Protein AF-A0A2M7UH71-F1 (afdb_monomer_lite)

Foldseek 3Di:
DDDPDDDDDDDPPPCVVCVVVVVVVVCCVPVPVVPCPVVCPDPVCVQVSVLVVLCCQQPPAFDPPDPRVRHHVPVVVVVDPDPPCVVVSNPRRDDVVVVCVVVVDCPPPDDPPPPDDDPPPPPDDPDD

Secondary structure (DSSP, 8-state):
--------PPPTT-GGGGHHHHHHHHHIIIIIITTSGGG--STTTHHHHHHHHHHHHHHTS---STTTTT--HHHHHHTSS-TT-HHHHTPPP--HHHHHHHHT--TTT-------------------

Radius of gyration: 20.3 Å; chains: 1; bounding box: 50×38×53 Å

Sequence (128 aa):
MPSDASFRSIPAGKKYLQGIVERSHRTDDEEFYRPHPERIKSTSVFPGKAQMWQDTYNSLRQSWGKGMQGKTPLEKLQESDILQAEPILRFPIIIPDDLFSVLKSGNYLCTHYPNRRCPVLNCGFFLS

Structure (mmCIF, N/CA/C/O backbone):
data_AF-A0A2M7UH71-F1
#
_entry.id   AF-A0A2M7UH71-F1
#
loop_
_atom_site.group_PDB
_atom_site.id
_atom_site.type_symbol
_atom_site.label_atom_id
_atom_site.label_alt_id
_atom_site.label_comp_id
_atom_site.label_asym_id
_atom_site.label_entity_id
_atom_site.label_seq_id
_atom_site.pdbx_PDB_ins_code
_atom_site.Cartn_x
_atom_site.Cartn_y
_atom_site.Cartn_z
_atom_site.occupancy
_atom_site.B_iso_or_equiv
_atom_site.auth_seq_id
_atom_site.auth_comp_id
_atom_site.auth_asym_id
_atom_site.auth_atom_id
_atom_site.pdbx_PDB_model_num
ATOM 1 N N . MET A 1 1 ? 6.246 -12.838 20.891 1.00 45.44 1 MET A N 1
ATOM 2 C CA . MET A 1 1 ? 4.844 -13.240 21.129 1.00 45.44 1 MET A CA 1
ATOM 3 C C . MET A 1 1 ? 4.390 -14.035 19.917 1.00 45.44 1 MET A C 1
ATOM 5 O O . MET A 1 1 ? 4.590 -13.520 18.822 1.00 45.44 1 MET A O 1
ATOM 9 N N . PRO A 1 2 ? 3.864 -15.263 20.049 1.00 50.31 2 PRO A N 1
ATOM 10 C CA . PRO A 1 2 ? 3.225 -15.913 18.915 1.00 50.31 2 PRO A CA 1
ATOM 11 C C . PRO A 1 2 ? 1.910 -15.175 18.654 1.00 50.31 2 PRO A C 1
ATOM 13 O O . PRO A 1 2 ? 1.104 -14.994 19.565 1.00 50.31 2 PRO A O 1
ATOM 16 N N . SER A 1 3 ? 1.728 -14.666 17.441 1.00 60.97 3 SER A N 1
ATOM 17 C CA . SER A 1 3 ? 0.451 -14.107 17.020 1.00 60.97 3 SER A CA 1
ATOM 18 C C . SER A 1 3 ? -0.568 -15.246 16.920 1.00 60.97 3 SER A C 1
ATOM 20 O O . SER A 1 3 ? -0.327 -16.234 16.231 1.00 60.97 3 SER A O 1
ATOM 22 N N . ASP A 1 4 ? -1.717 -15.106 17.584 1.00 75.81 4 ASP A N 1
ATOM 23 C CA . ASP A 1 4 ? -2.947 -15.876 17.315 1.00 75.81 4 ASP A CA 1
ATOM 24 C C . ASP A 1 4 ? -3.508 -15.476 15.934 1.00 75.81 4 ASP A C 1
ATOM 26 O O . ASP A 1 4 ? -4.588 -14.907 15.771 1.00 75.81 4 ASP A O 1
ATOM 30 N N . ALA A 1 5 ? -2.701 -15.661 14.895 1.00 73.56 5 ALA A N 1
ATOM 31 C CA . ALA A 1 5 ? -3.122 -15.415 13.534 1.00 73.56 5 ALA A CA 1
ATOM 32 C C . ALA A 1 5 ? -3.933 -16.629 13.070 1.00 73.56 5 ALA A C 1
ATOM 34 O O . ALA A 1 5 ? -3.396 -17.720 12.886 1.00 73.56 5 ALA A O 1
ATOM 35 N N . SER A 1 6 ? -5.237 -16.437 12.864 1.00 82.19 6 SER A N 1
ATOM 36 C CA . SER A 1 6 ? -6.122 -17.446 12.277 1.00 82.19 6 SER A CA 1
ATOM 37 C C . SER A 1 6 ? -6.528 -17.046 10.860 1.00 82.19 6 SER A C 1
ATOM 39 O O . SER A 1 6 ? -6.904 -15.902 10.601 1.00 82.19 6 SER A O 1
ATOM 41 N N . PHE A 1 7 ? -6.471 -17.996 9.924 1.00 82.44 7 PHE A N 1
ATOM 42 C CA . PHE A 1 7 ? -6.971 -17.780 8.569 1.00 82.44 7 PHE A CA 1
ATOM 43 C C . PHE A 1 7 ? -8.499 -17.864 8.577 1.00 82.44 7 PHE A C 1
ATOM 45 O O . PHE A 1 7 ? -9.069 -18.882 8.972 1.00 82.44 7 PHE A O 1
ATOM 52 N N . ARG A 1 8 ? -9.176 -16.793 8.157 1.00 82.12 8 ARG A N 1
ATOM 53 C CA . ARG A 1 8 ? -10.642 -16.736 8.113 1.00 82.12 8 ARG A CA 1
ATOM 54 C C . ARG A 1 8 ? -11.107 -16.422 6.701 1.00 82.12 8 ARG A C 1
ATOM 56 O O . ARG A 1 8 ? -10.776 -15.376 6.150 1.00 82.12 8 ARG A O 1
ATOM 63 N N . SER A 1 9 ? -11.909 -17.316 6.131 1.00 84.56 9 SER A N 1
ATOM 64 C CA . SER A 1 9 ? -12.604 -17.064 4.871 1.00 84.56 9 SER A CA 1
ATOM 65 C C . SER A 1 9 ? -13.777 -16.114 5.085 1.00 84.56 9 SER A C 1
ATOM 67 O O . SER A 1 9 ? -14.474 -16.177 6.100 1.00 84.56 9 SER A O 1
ATOM 69 N N . ILE A 1 10 ? -14.051 -15.280 4.088 1.00 80.44 10 ILE A N 1
ATOM 70 C CA . ILE A 1 10 ? -15.230 -14.417 4.093 1.00 80.44 10 ILE A CA 1
ATOM 71 C C . ILE A 1 10 ? -16.464 -15.293 3.834 1.00 80.44 10 ILE A C 1
ATOM 73 O O . ILE A 1 10 ? -16.475 -16.030 2.847 1.00 80.44 10 ILE A O 1
ATOM 77 N N . PRO A 1 11 ? -17.499 -15.251 4.695 1.00 86.44 11 PRO A N 1
ATOM 78 C CA . PRO A 1 11 ? -18.688 -16.075 4.508 1.00 86.44 11 PRO A CA 1
ATOM 79 C C . PRO A 1 11 ? -19.394 -15.784 3.177 1.00 86.44 11 PRO A C 1
ATOM 81 O O . PRO A 1 11 ? -19.508 -14.624 2.766 1.00 86.44 11 PRO A O 1
ATOM 84 N N . ALA A 1 12 ? -19.921 -16.830 2.534 1.00 84.50 12 ALA A N 1
ATOM 85 C CA . ALA A 1 12 ? -20.684 -16.702 1.295 1.00 84.50 12 ALA A CA 1
ATOM 86 C C . ALA A 1 12 ? -21.859 -15.715 1.460 1.00 84.50 12 ALA A C 1
ATOM 88 O O . ALA A 1 12 ? -22.512 -15.668 2.502 1.00 84.50 12 ALA A O 1
ATOM 89 N N . GLY A 1 13 ? -22.099 -14.884 0.442 1.00 83.12 13 GLY A N 1
ATOM 90 C CA . GLY A 1 13 ? -23.152 -13.860 0.460 1.00 83.12 13 GLY A CA 1
ATOM 91 C C . GLY A 1 13 ? -22.822 -12.579 1.243 1.00 83.12 13 GLY A C 1
ATOM 92 O O . GLY A 1 13 ? -23.580 -11.617 1.164 1.00 83.12 13 GLY A O 1
ATOM 93 N N . LYS A 1 14 ? -21.681 -12.495 1.947 1.00 84.12 14 LYS A N 1
ATOM 94 C CA . LYS A 1 14 ? -21.278 -11.300 2.722 1.00 84.12 14 LYS A CA 1
ATOM 95 C C . LYS A 1 14 ? -20.221 -10.439 2.021 1.00 84.12 14 LYS A C 1
ATOM 97 O O . LYS A 1 14 ? -19.269 -9.979 2.648 1.00 84.12 14 LYS A O 1
ATOM 102 N N . LYS A 1 15 ? -20.405 -10.174 0.721 1.00 81.44 15 LYS A N 1
ATOM 103 C CA . LYS A 1 15 ? -19.458 -9.384 -0.097 1.00 81.44 15 LYS A CA 1
ATOM 104 C C . LYS A 1 15 ? -19.199 -7.977 0.460 1.00 81.44 15 LYS A C 1
ATOM 106 O O . LYS A 1 15 ? -18.097 -7.462 0.331 1.00 81.44 15 LYS A O 1
ATOM 111 N N . TYR A 1 16 ? -20.170 -7.381 1.154 1.00 82.81 16 TYR A N 1
ATOM 112 C CA . TYR A 1 16 ? -20.020 -6.062 1.781 1.00 82.81 16 TYR A CA 1
ATOM 113 C C . TYR A 1 16 ? -18.864 -5.983 2.800 1.00 82.81 16 TYR A C 1
ATOM 115 O O . TYR A 1 16 ? -18.330 -4.900 3.028 1.00 82.81 16 TYR A O 1
ATOM 123 N N . LEU A 1 17 ? -18.430 -7.115 3.376 1.00 83.81 17 LEU A N 1
ATOM 124 C CA . LEU A 1 17 ? -17.270 -7.176 4.275 1.00 83.81 17 LEU A CA 1
ATOM 125 C C . LEU A 1 17 ? -15.939 -6.900 3.552 1.00 83.81 17 LEU A C 1
ATOM 127 O O . LEU A 1 17 ? -14.968 -6.519 4.197 1.00 83.81 17 LEU A O 1
ATOM 131 N N . GLN A 1 18 ? -15.900 -7.038 2.223 1.00 86.19 18 GLN A N 1
ATOM 132 C CA . GLN A 1 18 ? -14.731 -6.733 1.391 1.00 86.19 18 GLN A CA 1
ATOM 133 C C . GLN A 1 18 ? -14.636 -5.252 1.021 1.00 86.19 18 GLN A C 1
ATOM 135 O O . GLN A 1 18 ? -13.665 -4.856 0.390 1.00 86.19 18 GLN A O 1
ATOM 140 N N . GLY A 1 19 ? -15.590 -4.405 1.428 1.00 87.44 19 GLY A N 1
ATOM 141 C CA . GLY A 1 19 ? -15.662 -3.014 0.967 1.00 87.44 19 GLY A CA 1
ATOM 142 C C . GLY A 1 19 ? -14.388 -2.192 1.203 1.00 87.44 19 GLY A C 1
ATOM 143 O O . GLY A 1 19 ? -14.087 -1.302 0.413 1.00 87.44 19 GLY A O 1
ATOM 144 N N . ILE A 1 20 ? -13.611 -2.504 2.247 1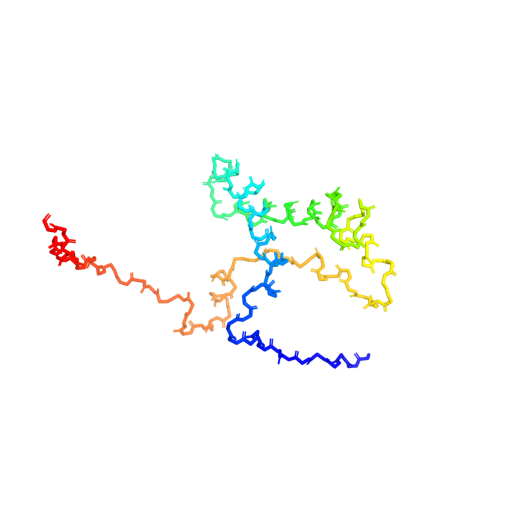.00 85.75 20 ILE A N 1
ATOM 145 C CA . ILE A 1 20 ? -12.310 -1.860 2.500 1.00 85.75 20 ILE A CA 1
ATOM 146 C C . ILE A 1 20 ? -11.284 -2.263 1.433 1.00 85.75 20 ILE A C 1
ATOM 148 O O . ILE A 1 20 ? -10.613 -1.395 0.880 1.00 85.75 20 ILE A O 1
ATOM 152 N N . VAL A 1 21 ? -11.200 -3.560 1.126 1.00 87.31 21 VAL A N 1
ATOM 153 C CA . VAL A 1 21 ? -10.280 -4.112 0.122 1.00 87.31 21 VAL A CA 1
ATOM 154 C C . VAL A 1 21 ? -10.659 -3.610 -1.269 1.00 87.31 21 VAL A C 1
ATOM 156 O O . VAL A 1 21 ? -9.815 -3.066 -1.968 1.00 87.31 21 VAL A O 1
ATOM 159 N N . GLU A 1 22 ? -11.943 -3.675 -1.626 1.00 90.44 22 GLU A N 1
ATOM 160 C CA . GLU A 1 22 ? -12.442 -3.196 -2.923 1.00 90.44 22 GLU A CA 1
ATOM 161 C C . GLU A 1 22 ? -12.191 -1.698 -3.125 1.00 90.44 22 GLU A C 1
ATOM 163 O O . GLU A 1 22 ? -11.831 -1.249 -4.212 1.00 90.44 22 GLU A O 1
ATOM 168 N N . ARG A 1 23 ? -12.337 -0.898 -2.061 1.00 89.69 23 ARG A N 1
ATOM 169 C CA . ARG A 1 23 ? -11.994 0.526 -2.112 1.00 89.69 23 ARG A CA 1
ATOM 170 C C . ARG A 1 23 ? -10.494 0.734 -2.319 1.00 89.69 23 ARG A C 1
ATOM 172 O O . ARG A 1 23 ? -10.128 1.659 -3.041 1.00 89.69 23 ARG A O 1
ATOM 179 N N . SER A 1 24 ? -9.653 -0.083 -1.684 1.00 89.38 24 SER A N 1
ATOM 180 C CA . SER A 1 24 ? -8.201 -0.030 -1.878 1.00 89.38 24 SER A CA 1
ATOM 181 C C . SER A 1 24 ? -7.839 -0.351 -3.326 1.00 89.38 24 SER A C 1
ATOM 183 O O . SER A 1 24 ? -7.186 0.468 -3.958 1.00 89.38 24 SER A O 1
ATOM 185 N N . HIS A 1 25 ? -8.373 -1.442 -3.888 1.00 91.06 25 HIS A N 1
ATOM 186 C CA . HIS A 1 25 ? -8.152 -1.813 -5.291 1.00 91.06 25 HIS A CA 1
ATOM 187 C C . HIS A 1 25 ? -8.560 -0.697 -6.251 1.00 91.06 25 HIS A C 1
ATOM 189 O O . HIS A 1 25 ? -7.784 -0.315 -7.118 1.00 91.06 25 HIS A O 1
ATOM 195 N N . ARG A 1 26 ? -9.742 -0.098 -6.052 1.00 93.38 26 ARG A N 1
ATOM 196 C CA . ARG A 1 26 ? -10.168 1.039 -6.877 1.00 93.38 26 ARG A CA 1
ATOM 197 C C . ARG A 1 26 ? -9.202 2.223 -6.773 1.00 93.38 26 ARG A C 1
ATOM 199 O O . ARG A 1 26 ? -8.986 2.917 -7.758 1.00 93.38 26 ARG A O 1
ATOM 206 N N . THR A 1 27 ? -8.643 2.465 -5.589 1.00 92.62 27 THR A N 1
ATOM 207 C CA . THR A 1 27 ? -7.671 3.547 -5.382 1.00 92.62 27 THR A CA 1
ATOM 208 C C . THR A 1 27 ? -6.378 3.266 -6.144 1.00 92.62 27 THR A C 1
ATOM 210 O O . THR A 1 27 ? -5.874 4.158 -6.819 1.00 92.62 27 THR A O 1
ATOM 213 N N . ASP A 1 28 ? -5.885 2.028 -6.104 1.00 92.31 28 ASP A N 1
ATOM 214 C CA . ASP A 1 28 ? -4.729 1.609 -6.900 1.00 92.31 28 ASP A CA 1
ATOM 215 C C . ASP A 1 28 ? -5.012 1.750 -8.406 1.00 92.31 28 ASP A C 1
ATOM 217 O O . ASP A 1 28 ? -4.182 2.279 -9.146 1.00 92.31 28 ASP A O 1
ATOM 221 N N . ASP A 1 29 ? -6.204 1.369 -8.868 1.00 93.12 29 ASP A N 1
ATOM 222 C CA . ASP A 1 29 ? -6.611 1.524 -10.269 1.00 93.12 29 ASP A CA 1
ATOM 223 C C . ASP A 1 29 ? -6.640 2.991 -10.712 1.00 93.12 29 ASP A C 1
ATOM 225 O O . ASP A 1 29 ? -6.124 3.347 -11.774 1.00 93.12 29 ASP A O 1
ATOM 229 N N . GLU A 1 30 ? -7.259 3.858 -9.913 1.00 92.94 30 GLU A N 1
ATOM 230 C CA . GLU A 1 30 ? -7.487 5.264 -10.251 1.00 92.94 30 GLU A CA 1
ATOM 231 C C . GLU A 1 30 ? -6.226 6.122 -10.111 1.00 92.94 30 GLU A C 1
ATOM 233 O O . GLU A 1 30 ? -5.966 6.966 -10.971 1.00 92.94 30 GLU A O 1
ATOM 238 N N . GLU A 1 31 ? -5.447 5.912 -9.049 1.00 91.38 31 GLU A N 1
ATOM 239 C CA . GLU A 1 31 ? -4.325 6.777 -8.670 1.00 91.38 31 GLU A CA 1
ATOM 240 C C . GLU A 1 31 ? -2.964 6.218 -9.135 1.00 91.38 31 GLU A C 1
ATOM 242 O O . GLU A 1 31 ? -2.050 6.999 -9.417 1.00 91.38 31 GLU A O 1
ATOM 247 N N . PHE A 1 32 ? -2.822 4.896 -9.304 1.00 91.50 32 PHE A N 1
ATOM 248 C CA . PHE A 1 32 ? -1.579 4.269 -9.767 1.00 91.50 32 PHE A CA 1
ATOM 249 C C . PHE A 1 32 ? -1.683 3.699 -11.187 1.00 91.50 32 PHE A C 1
ATOM 251 O O . PHE A 1 32 ? -0.987 4.188 -12.084 1.00 91.50 32 PHE A O 1
ATOM 258 N N . TYR A 1 33 ? -2.553 2.717 -11.433 1.00 89.25 33 TYR A N 1
ATOM 259 C CA . TYR A 1 33 ? -2.570 1.975 -12.700 1.00 89.25 33 TYR A CA 1
ATOM 260 C C . TYR A 1 33 ? -3.143 2.748 -13.882 1.00 89.25 33 TYR A C 1
ATOM 262 O O . TYR A 1 33 ? -2.772 2.458 -15.012 1.00 89.25 33 TYR A O 1
ATOM 270 N N . ARG A 1 34 ? -4.013 3.737 -13.677 1.00 89.56 34 ARG A N 1
ATOM 271 C CA . ARG A 1 34 ? -4.518 4.583 -14.767 1.00 89.56 34 ARG A CA 1
ATOM 272 C C . ARG A 1 34 ? -3.486 5.609 -15.268 1.00 89.56 34 ARG A C 1
ATOM 274 O O . ARG A 1 34 ? -3.324 5.707 -16.480 1.00 89.56 34 ARG A O 1
ATOM 281 N N . PRO A 1 35 ? -2.777 6.373 -14.410 1.00 86.12 35 PRO A N 1
ATOM 282 C CA . PRO A 1 35 ? -1.868 7.427 -14.882 1.00 86.12 35 PRO A CA 1
ATOM 283 C C . PRO A 1 35 ? -0.438 6.974 -15.228 1.00 86.12 35 PRO A C 1
ATOM 285 O O . PRO A 1 35 ? 0.273 7.691 -15.934 1.00 86.12 35 PRO A O 1
ATOM 288 N N . HIS A 1 36 ? 0.035 5.838 -14.711 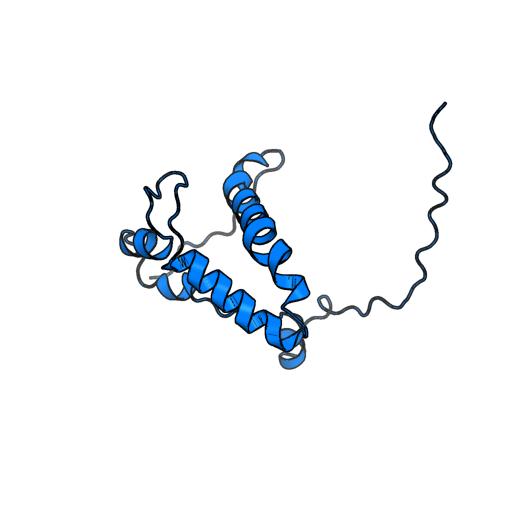1.00 81.00 36 HIS A N 1
ATOM 289 C CA . HIS A 1 36 ? 1.429 5.404 -14.881 1.00 81.00 36 HIS A CA 1
ATOM 290 C C . HIS A 1 36 ? 1.770 4.514 -16.098 1.00 81.00 36 HIS A C 1
ATOM 292 O O . HIS A 1 36 ? 2.963 4.469 -16.410 1.00 81.00 36 HIS A O 1
ATOM 298 N N . PRO A 1 37 ? 0.843 3.858 -16.832 1.00 80.94 37 PRO A N 1
ATOM 299 C CA . PRO A 1 37 ? 1.201 2.974 -17.948 1.00 80.94 37 PRO A CA 1
ATOM 300 C C . PRO A 1 37 ? 2.038 3.659 -19.028 1.00 80.94 37 PRO A C 1
ATOM 302 O O . PRO A 1 37 ? 3.045 3.113 -19.463 1.00 80.94 37 PRO A O 1
ATOM 305 N N . GLU A 1 38 ? 1.707 4.899 -19.390 1.00 81.62 38 GLU A N 1
ATOM 306 C CA . GLU A 1 38 ? 2.466 5.673 -20.385 1.00 81.62 38 GLU A CA 1
ATOM 307 C C . GLU A 1 38 ? 3.901 6.002 -19.928 1.00 81.62 38 GLU A C 1
ATOM 309 O O . GLU A 1 38 ? 4.789 6.276 -20.737 1.00 81.62 38 GLU A O 1
ATOM 314 N N . ARG A 1 39 ? 4.149 5.974 -18.612 1.00 79.56 39 ARG A N 1
ATOM 315 C CA . ARG A 1 39 ? 5.440 6.300 -17.988 1.00 79.56 39 ARG A CA 1
ATOM 316 C C . ARG A 1 39 ? 6.290 5.059 -17.713 1.00 79.56 39 ARG A C 1
ATOM 318 O O . ARG A 1 39 ? 7.502 5.187 -17.534 1.00 79.56 39 ARG A O 1
ATOM 325 N N . ILE A 1 40 ? 5.684 3.874 -17.667 1.00 87.31 40 ILE A N 1
ATOM 326 C CA . ILE A 1 40 ? 6.353 2.603 -17.378 1.00 87.31 40 ILE A CA 1
ATOM 327 C C . ILE A 1 40 ? 6.678 1.918 -18.707 1.00 87.31 40 ILE A C 1
ATOM 329 O O . ILE A 1 40 ? 5.877 1.190 -19.278 1.00 87.31 40 ILE A O 1
ATOM 333 N N . LYS A 1 41 ? 7.890 2.170 -19.211 1.00 86.38 41 LYS A N 1
ATOM 334 C CA . LYS A 1 41 ? 8.351 1.681 -20.526 1.00 86.38 41 LYS A CA 1
ATOM 335 C C . LYS A 1 41 ? 8.902 0.249 -20.513 1.00 86.38 41 LYS A C 1
ATOM 337 O O . LYS A 1 41 ? 9.253 -0.277 -21.562 1.00 86.38 41 LYS A O 1
ATOM 342 N N . SER A 1 42 ? 9.053 -0.346 -19.332 1.00 86.06 42 SER A N 1
ATOM 343 C CA . SER A 1 42 ? 9.628 -1.678 -19.136 1.00 86.06 42 SER A CA 1
ATOM 344 C C . SER A 1 42 ? 9.132 -2.280 -17.827 1.00 86.06 42 SER A C 1
ATOM 346 O O . SER A 1 42 ? 8.980 -1.564 -16.832 1.00 86.06 42 SER A O 1
ATOM 348 N N . THR A 1 43 ? 8.980 -3.603 -17.807 1.00 83.44 43 THR A N 1
ATOM 349 C CA . THR A 1 43 ? 8.672 -4.395 -16.611 1.00 83.44 43 THR A CA 1
ATOM 350 C C . THR A 1 43 ? 9.682 -4.158 -15.486 1.00 83.44 43 THR A C 1
ATOM 352 O O . THR A 1 43 ? 9.298 -4.113 -14.327 1.00 83.44 43 THR A O 1
ATOM 355 N N . SER A 1 44 ? 10.953 -3.891 -15.802 1.00 85.06 44 SER A N 1
ATOM 356 C CA . SER A 1 44 ? 11.988 -3.604 -14.794 1.00 85.06 44 SER A CA 1
ATOM 357 C C . SER A 1 44 ? 11.800 -2.272 -14.053 1.00 85.06 44 SER A C 1
ATOM 359 O O . SER A 1 44 ? 12.307 -2.104 -12.948 1.00 85.06 44 SER A O 1
ATOM 361 N N . VAL A 1 45 ? 11.072 -1.315 -14.638 1.00 89.25 45 VAL A N 1
ATOM 362 C CA . VAL A 1 45 ? 10.801 0.002 -14.029 1.00 89.25 45 VAL A CA 1
ATOM 363 C C . VAL A 1 45 ? 9.571 -0.051 -13.119 1.00 89.25 45 VAL A C 1
ATOM 365 O O . VAL A 1 45 ? 9.435 0.767 -12.205 1.00 89.25 45 VAL A O 1
ATOM 368 N N . PHE A 1 46 ? 8.682 -1.020 -13.348 1.00 90.44 46 PHE A N 1
ATOM 369 C CA . PHE A 1 46 ? 7.427 -1.163 -12.619 1.00 90.44 46 PHE A CA 1
ATOM 370 C C . PHE A 1 46 ? 7.622 -1.318 -11.098 1.00 90.44 46 PHE A C 1
ATOM 372 O O . PHE A 1 46 ? 7.012 -0.526 -10.378 1.00 90.44 46 PHE A O 1
ATOM 379 N N . PRO A 1 47 ? 8.493 -2.214 -10.576 1.00 91.56 47 PRO A N 1
ATOM 380 C CA . PRO A 1 47 ? 8.661 -2.396 -9.132 1.00 91.56 47 PRO A CA 1
ATOM 381 C C . PRO A 1 47 ? 9.070 -1.116 -8.412 1.00 91.56 47 PRO A C 1
ATOM 383 O O . PRO A 1 47 ? 8.526 -0.808 -7.360 1.00 91.56 47 PRO A O 1
ATOM 386 N N . GLY A 1 48 ? 9.963 -0.317 -9.007 1.00 92.31 48 GLY A N 1
ATOM 387 C CA . GLY A 1 48 ? 10.371 0.961 -8.425 1.00 92.31 48 GLY A CA 1
ATOM 388 C C . GLY A 1 48 ? 9.207 1.949 -8.320 1.00 92.31 48 GLY A C 1
ATOM 389 O O . GLY A 1 48 ? 9.029 2.592 -7.291 1.00 92.31 48 GLY A O 1
ATOM 390 N N . LYS A 1 49 ? 8.364 2.045 -9.357 1.00 92.38 49 LYS A N 1
ATOM 391 C CA . LYS A 1 49 ? 7.175 2.914 -9.334 1.00 92.38 49 LYS A CA 1
ATOM 392 C C . LYS A 1 49 ? 6.097 2.410 -8.382 1.00 92.38 49 LYS A C 1
ATOM 394 O O . LYS A 1 49 ? 5.505 3.220 -7.677 1.00 92.38 49 LYS A O 1
ATOM 399 N N . ALA A 1 50 ? 5.875 1.103 -8.341 1.00 92.69 50 ALA A N 1
ATOM 400 C CA . ALA A 1 50 ? 4.946 0.479 -7.412 1.00 92.69 50 ALA A CA 1
ATOM 401 C C . ALA A 1 50 ? 5.409 0.637 -5.954 1.00 92.69 50 ALA A C 1
ATOM 403 O O . ALA A 1 50 ? 4.588 0.935 -5.091 1.00 92.69 50 ALA A O 1
ATOM 404 N N . GLN A 1 51 ? 6.715 0.537 -5.682 1.00 94.56 51 GLN A N 1
ATOM 405 C CA . GLN A 1 51 ? 7.273 0.793 -4.353 1.00 94.56 51 GLN A CA 1
ATOM 406 C C . GLN A 1 51 ? 7.056 2.249 -3.940 1.00 94.56 51 GLN A C 1
ATOM 408 O O . GLN A 1 51 ? 6.526 2.507 -2.868 1.00 94.56 51 GLN A O 1
ATOM 413 N N . MET A 1 52 ? 7.361 3.208 -4.824 1.00 93.44 52 MET A N 1
ATOM 414 C CA . MET A 1 52 ? 7.091 4.626 -4.558 1.00 93.44 52 MET A CA 1
ATOM 415 C C . MET A 1 52 ? 5.605 4.894 -4.285 1.00 93.44 52 MET A C 1
ATOM 417 O O . MET A 1 52 ? 5.274 5.713 -3.427 1.00 93.44 52 MET A O 1
ATOM 421 N N . TRP A 1 53 ? 4.707 4.225 -5.017 1.00 94.00 53 TRP A N 1
ATOM 422 C CA . TRP A 1 53 ? 3.268 4.305 -4.776 1.00 94.00 53 TRP A CA 1
ATOM 423 C C . TRP A 1 53 ? 2.900 3.766 -3.391 1.00 94.00 53 TRP A C 1
ATOM 425 O O . TRP A 1 53 ? 2.234 4.471 -2.638 1.00 94.00 53 TRP A O 1
ATOM 435 N N . GLN A 1 54 ? 3.387 2.579 -3.022 1.00 94.69 54 GLN A N 1
ATOM 436 C CA . GLN A 1 54 ? 3.159 1.985 -1.704 1.00 94.69 54 GLN A CA 1
ATOM 437 C C . GLN A 1 54 ? 3.689 2.883 -0.575 1.00 94.69 54 GLN A C 1
ATOM 439 O O . GLN A 1 54 ? 2.966 3.149 0.385 1.00 94.69 54 GLN A O 1
ATOM 444 N N . ASP A 1 55 ? 4.907 3.408 -0.712 1.00 94.00 55 ASP A N 1
ATOM 445 C CA . ASP A 1 55 ? 5.527 4.303 0.269 1.00 94.00 55 ASP A CA 1
ATOM 446 C C . ASP A 1 55 ? 4.703 5.587 0.437 1.00 94.00 55 ASP A C 1
ATOM 448 O O . ASP A 1 55 ? 4.432 6.024 1.560 1.00 94.00 55 ASP A O 1
ATOM 452 N N . THR A 1 56 ? 4.239 6.157 -0.682 1.00 94.50 56 THR A N 1
ATOM 453 C CA . THR A 1 56 ? 3.369 7.341 -0.692 1.00 94.50 56 THR A CA 1
ATOM 454 C C . THR A 1 56 ? 2.033 7.036 -0.027 1.00 94.50 56 THR A C 1
ATOM 456 O O . THR A 1 56 ? 1.602 7.784 0.849 1.00 94.50 56 THR A O 1
ATOM 459 N N . TYR A 1 57 ? 1.386 5.932 -0.398 1.00 93.69 57 TYR A N 1
ATOM 460 C CA . TYR A 1 57 ? 0.092 5.529 0.140 1.00 93.69 57 TYR A CA 1
ATOM 461 C C . TYR A 1 57 ? 0.152 5.282 1.653 1.00 93.69 57 TYR A C 1
ATOM 463 O O . TYR A 1 57 ? -0.744 5.703 2.384 1.00 93.69 57 TYR A O 1
ATOM 471 N N . ASN A 1 58 ? 1.226 4.647 2.130 1.00 93.81 58 ASN A N 1
ATOM 472 C CA . ASN A 1 58 ? 1.375 4.265 3.531 1.00 93.81 58 ASN A CA 1
ATOM 473 C C . ASN A 1 58 ? 1.890 5.394 4.432 1.00 93.81 58 ASN A C 1
ATOM 475 O O . ASN A 1 58 ? 1.531 5.410 5.609 1.00 93.81 58 ASN A O 1
ATOM 479 N N . SER A 1 59 ? 2.700 6.321 3.906 1.00 93.12 59 SER A N 1
ATOM 480 C CA . SER A 1 59 ? 3.462 7.269 4.742 1.00 93.12 59 SER A CA 1
ATOM 481 C C . SER A 1 59 ? 3.217 8.747 4.439 1.00 93.12 59 SER A C 1
ATOM 483 O O . SER A 1 59 ? 3.556 9.584 5.266 1.00 93.12 59 SER A O 1
ATOM 485 N N . LEU A 1 60 ? 2.662 9.098 3.274 1.00 93.25 60 LEU A N 1
ATOM 486 C CA . LEU A 1 60 ? 2.486 10.501 2.855 1.00 93.25 60 LEU A CA 1
ATOM 487 C C . LEU A 1 60 ? 1.024 10.856 2.564 1.00 93.25 60 LEU A C 1
ATOM 489 O O . LEU A 1 60 ? 0.599 11.993 2.761 1.00 93.25 60 LEU A O 1
ATOM 493 N N . ARG A 1 61 ? 0.236 9.893 2.080 1.00 93.19 61 ARG A N 1
ATOM 494 C CA . ARG A 1 61 ? -1.159 10.093 1.697 1.00 93.19 61 ARG A CA 1
ATOM 495 C C . ARG A 1 61 ? -2.054 10.074 2.930 1.00 93.19 61 ARG A C 1
ATOM 497 O O . ARG A 1 61 ? -2.274 9.036 3.551 1.00 93.19 61 ARG A O 1
ATOM 504 N N . GLN A 1 62 ? -2.638 11.225 3.235 1.00 93.62 62 GLN A N 1
ATOM 505 C CA . GLN A 1 62 ? -3.665 11.333 4.265 1.00 93.62 62 GLN A CA 1
ATOM 506 C C . GLN A 1 62 ? -4.879 10.469 3.916 1.00 93.62 62 GLN A C 1
ATOM 508 O O . GLN A 1 62 ? -5.383 10.496 2.788 1.00 93.62 62 GLN A O 1
ATOM 513 N N . SER A 1 63 ? -5.382 9.715 4.893 1.00 91.12 63 SER A N 1
ATOM 514 C CA . SER A 1 63 ? -6.574 8.893 4.724 1.00 91.12 63 SER A CA 1
ATOM 515 C C . SER A 1 63 ? -7.742 9.446 5.529 1.00 91.12 63 SER A C 1
ATOM 517 O O . SER A 1 63 ? -7.667 9.666 6.735 1.00 91.12 63 SER A O 1
ATOM 519 N N . TRP A 1 64 ? -8.879 9.604 4.856 1.00 90.25 64 TRP A N 1
ATOM 520 C CA . TRP A 1 64 ? -10.151 10.012 5.465 1.00 90.25 64 TRP A CA 1
ATOM 521 C C . TRP A 1 64 ? -11.131 8.842 5.601 1.00 90.25 64 TRP A C 1
ATOM 523 O O . TRP A 1 64 ? -12.337 9.024 5.747 1.00 90.25 64 TRP A O 1
ATOM 533 N N . GLY A 1 65 ? -10.622 7.608 5.517 1.00 86.75 65 GLY A N 1
ATOM 534 C CA . GLY A 1 65 ? -11.406 6.415 5.818 1.00 86.75 65 GLY A CA 1
ATOM 535 C C . GLY A 1 65 ? -11.906 6.387 7.266 1.00 86.75 65 GLY A C 1
ATOM 536 O O . GLY A 1 65 ? -11.442 7.133 8.133 1.00 86.75 6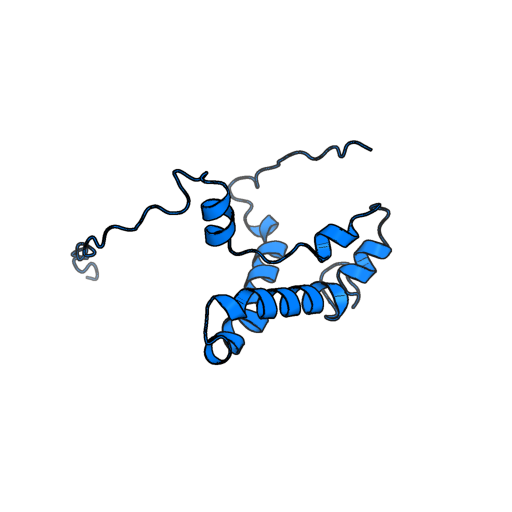5 GLY A O 1
ATOM 537 N N . LYS A 1 66 ? -12.851 5.483 7.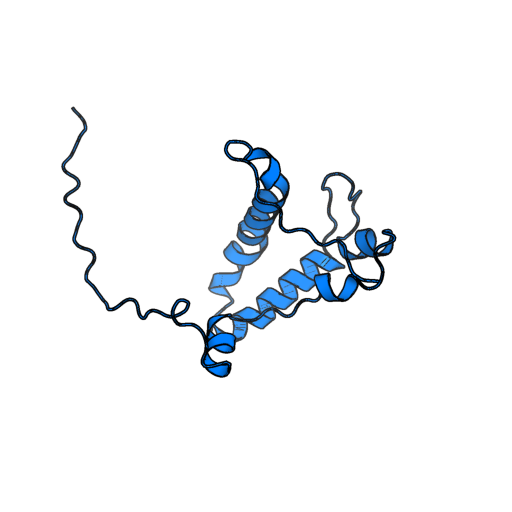539 1.00 87.25 66 LYS A N 1
ATOM 538 C CA . LYS A 1 66 ? -13.409 5.278 8.881 1.00 87.25 66 LYS A CA 1
ATOM 539 C C . LYS A 1 66 ? -12.281 5.049 9.898 1.00 87.25 66 LYS A C 1
ATOM 541 O O . LYS A 1 66 ? -11.519 4.101 9.760 1.00 87.25 66 LYS A O 1
ATOM 546 N N . GLY A 1 67 ? -12.193 5.912 10.911 1.00 88.12 67 GLY A N 1
ATOM 547 C CA . GLY A 1 67 ? -11.203 5.801 11.991 1.00 88.12 67 GLY A CA 1
ATOM 548 C C . GLY A 1 67 ? -9.796 6.332 11.677 1.00 88.12 67 GLY A C 1
ATOM 549 O O . GLY A 1 67 ? -8.936 6.255 12.554 1.00 88.12 67 GLY A O 1
ATOM 550 N N . MET A 1 68 ? -9.569 6.891 10.481 1.00 91.94 68 MET A N 1
ATOM 551 C CA . MET A 1 68 ? -8.265 7.439 10.078 1.00 91.94 68 MET A CA 1
ATOM 552 C C . MET A 1 68 ? -8.085 8.909 10.473 1.00 91.94 68 MET A C 1
ATOM 554 O O . MET A 1 68 ? -6.994 9.294 10.866 1.00 91.94 68 MET A O 1
ATOM 558 N N . GLN A 1 69 ? -9.150 9.722 10.427 1.00 94.25 69 GLN A N 1
ATOM 559 C 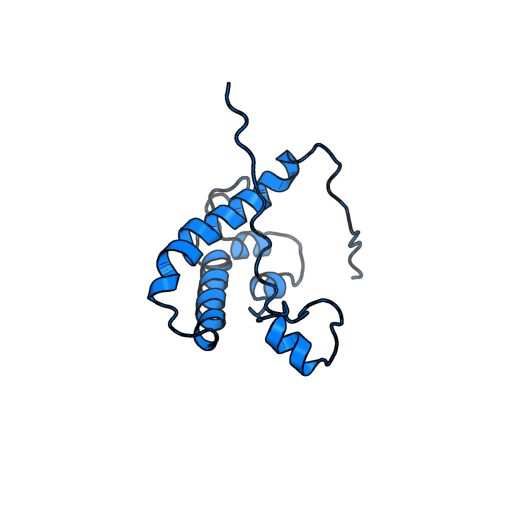CA . GLN A 1 69 ? -9.122 11.137 10.848 1.00 94.25 69 GLN A CA 1
ATOM 560 C C . GLN A 1 69 ? -8.015 11.973 10.166 1.00 94.25 69 GLN A C 1
ATOM 562 O O . GLN A 1 69 ? -7.394 12.818 10.802 1.00 94.25 69 GLN A O 1
ATOM 567 N N . GLY A 1 70 ? -7.742 11.716 8.883 1.00 94.56 70 GLY A N 1
ATOM 568 C CA . GLY A 1 70 ? -6.710 12.423 8.119 1.00 94.56 70 GLY A CA 1
ATOM 569 C C . GLY A 1 70 ? -5.297 11.865 8.302 1.00 94.56 70 GLY A C 1
ATOM 570 O O . GLY A 1 70 ? -4.389 12.301 7.604 1.00 94.56 70 GLY A O 1
ATOM 571 N N . LYS A 1 71 ? -5.105 10.876 9.180 1.00 95.38 71 LYS A N 1
ATOM 572 C CA . LYS A 1 71 ? -3.811 10.223 9.396 1.00 95.38 71 LYS A CA 1
ATOM 573 C C . LYS A 1 71 ? -3.457 9.291 8.244 1.00 95.38 71 LYS A C 1
ATOM 575 O O . LYS A 1 71 ? -4.328 8.745 7.555 1.00 95.38 71 LYS A O 1
ATOM 580 N N . THR A 1 72 ? -2.167 9.094 8.052 1.00 94.12 72 THR A N 1
ATOM 581 C CA . THR A 1 72 ? -1.596 8.065 7.186 1.00 94.12 72 THR A CA 1
ATOM 582 C C . THR A 1 72 ? -1.740 6.683 7.837 1.00 94.12 72 THR A C 1
ATOM 584 O O . THR A 1 72 ? -1.893 6.575 9.061 1.00 94.12 72 THR A O 1
ATOM 587 N N . PRO A 1 73 ? -1.708 5.592 7.052 1.00 92.31 73 PRO A N 1
ATOM 588 C CA . PRO A 1 73 ? -1.620 4.238 7.597 1.00 92.31 73 PRO A CA 1
ATOM 589 C C . PRO A 1 73 ? -0.474 4.060 8.599 1.00 92.31 73 PRO A C 1
ATOM 591 O O . PRO A 1 73 ? -0.674 3.416 9.627 1.00 92.31 73 PRO A O 1
ATOM 594 N N . LEU A 1 74 ? 0.686 4.670 8.338 1.00 92.50 74 LEU A N 1
ATOM 595 C CA . LEU A 1 74 ? 1.839 4.643 9.234 1.00 92.50 74 LEU A CA 1
ATOM 596 C C . LEU A 1 74 ? 1.545 5.302 10.583 1.00 92.50 74 LEU A C 1
ATOM 598 O O . LEU A 1 74 ? 1.713 4.658 11.614 1.00 92.50 74 LEU A O 1
ATOM 602 N N . GLU A 1 75 ? 1.048 6.538 10.589 1.00 92.94 75 GLU A N 1
ATOM 603 C CA . GLU A 1 75 ? 0.689 7.238 11.832 1.00 92.94 75 GLU A CA 1
ATOM 604 C C . GLU A 1 75 ? -0.373 6.458 12.613 1.00 92.94 75 GLU A C 1
ATOM 606 O O . GLU A 1 75 ? -0.288 6.307 13.830 1.00 92.94 75 GLU A O 1
ATOM 611 N N . LYS A 1 76 ? -1.362 5.888 11.912 1.00 91.94 76 LYS A N 1
ATOM 612 C CA . LYS A 1 76 ? -2.406 5.091 12.558 1.00 91.94 76 LYS A CA 1
ATOM 613 C C . LYS A 1 76 ? -1.862 3.809 13.187 1.00 91.94 76 LYS A C 1
ATOM 615 O O . LYS A 1 76 ? -2.370 3.377 14.220 1.00 91.94 76 LYS A O 1
ATOM 620 N N . LEU A 1 77 ? -0.855 3.205 12.566 1.00 90.31 77 LEU A N 1
ATOM 621 C CA . LEU A 1 77 ? -0.182 2.023 13.084 1.00 90.31 77 LEU A CA 1
ATOM 622 C C . LEU A 1 77 ? 0.693 2.357 14.297 1.00 90.31 77 LEU A C 1
ATOM 624 O O . LEU A 1 77 ? 0.689 1.599 15.260 1.00 90.31 77 LEU A O 1
ATOM 628 N N . GLN A 1 78 ? 1.383 3.498 14.277 1.00 88.81 78 GLN A N 1
ATOM 629 C CA . GLN A 1 78 ? 2.185 3.990 15.404 1.00 88.81 78 GLN A CA 1
ATOM 630 C C . GLN A 1 78 ? 1.333 4.310 16.640 1.00 88.81 78 GLN A C 1
ATOM 632 O O . GLN A 1 78 ? 1.804 4.174 17.763 1.00 88.81 78 GLN A O 1
ATOM 637 N N . GLU A 1 79 ? 0.069 4.689 16.443 1.00 90.56 79 GLU A N 1
ATOM 638 C CA . GLU A 1 79 ? -0.913 4.855 17.524 1.00 90.56 79 GLU A CA 1
ATOM 639 C C . GLU A 1 79 ? -1.489 3.540 18.056 1.00 90.56 79 GLU A C 1
ATOM 641 O O . GLU A 1 79 ? -2.198 3.543 19.061 1.00 90.56 79 GLU A O 1
ATOM 646 N N . SER A 1 80 ? -1.265 2.430 17.356 1.00 85.00 80 SER A N 1
ATOM 647 C CA . SER A 1 80 ? -1.766 1.125 17.769 1.00 85.00 80 SER A CA 1
ATOM 648 C C . SER A 1 80 ? -0.753 0.412 18.660 1.00 85.00 80 SER A C 1
ATOM 650 O O . SER A 1 80 ? 0.452 0.526 18.457 1.00 85.00 80 SER A O 1
ATOM 652 N N . ASP A 1 81 ? -1.232 -0.430 19.574 1.00 81.62 81 ASP A N 1
ATOM 653 C CA . ASP A 1 81 ? -0.373 -1.270 20.425 1.00 81.62 81 ASP A CA 1
ATOM 654 C C . ASP A 1 81 ? 0.273 -2.455 19.665 1.00 81.62 81 ASP A C 1
ATOM 656 O O . ASP A 1 81 ? 0.762 -3.418 20.265 1.00 81.62 81 ASP A O 1
ATOM 660 N N . ILE A 1 82 ? 0.264 -2.431 18.326 1.00 80.75 82 ILE A N 1
ATOM 661 C CA . ILE A 1 82 ? 0.812 -3.498 17.489 1.00 80.75 82 ILE A CA 1
ATOM 662 C C . ILE A 1 82 ? 2.324 -3.299 17.348 1.00 80.75 82 ILE A C 1
ATOM 664 O O . ILE A 1 82 ? 2.818 -2.584 16.475 1.00 80.75 82 ILE A O 1
ATOM 668 N N . LEU A 1 83 ? 3.076 -3.985 18.207 1.00 73.56 83 LEU A N 1
ATOM 669 C CA . LEU A 1 83 ? 4.537 -3.975 18.184 1.00 73.56 83 LEU A CA 1
ATOM 670 C C . LEU A 1 83 ? 5.096 -4.451 16.832 1.00 73.56 83 LEU A C 1
ATOM 672 O O . LEU A 1 83 ? 4.722 -5.511 16.332 1.00 73.56 83 LEU A O 1
ATOM 676 N N . GLN A 1 84 ? 6.069 -3.703 16.298 1.00 75.94 84 GLN A N 1
ATOM 677 C CA . GLN A 1 84 ? 6.879 -4.068 15.123 1.00 75.94 84 GLN A CA 1
ATOM 678 C C . GLN A 1 84 ? 6.088 -4.311 13.825 1.00 75.94 84 GLN A C 1
ATOM 680 O O . GLN A 1 84 ? 6.525 -5.082 12.975 1.00 75.94 84 GLN A O 1
ATOM 685 N N . ALA A 1 85 ? 4.945 -3.654 13.632 1.00 80.50 85 ALA A N 1
ATOM 686 C CA . ALA A 1 85 ? 4.175 -3.796 12.396 1.00 80.50 85 ALA A CA 1
ATOM 687 C C . ALA A 1 85 ? 4.669 -2.903 11.238 1.00 80.50 85 ALA A C 1
ATOM 689 O O . ALA A 1 85 ? 4.237 -3.082 10.103 1.00 80.50 85 ALA A O 1
ATOM 690 N N . GLU A 1 86 ? 5.598 -1.972 11.473 1.00 83.25 86 GLU A N 1
ATOM 691 C CA . GLU A 1 86 ? 6.142 -1.092 10.424 1.00 83.25 86 GLU A CA 1
ATOM 692 C C . GLU A 1 86 ? 6.716 -1.817 9.190 1.00 83.25 86 GLU A C 1
ATOM 694 O O . GLU A 1 86 ? 6.539 -1.305 8.082 1.00 83.25 86 GLU A O 1
ATOM 699 N N . PRO A 1 87 ? 7.385 -2.987 9.303 1.00 87.88 87 PRO A N 1
ATOM 700 C CA . PRO A 1 87 ? 7.844 -3.735 8.134 1.00 87.88 87 PRO A CA 1
ATOM 701 C C . PRO A 1 87 ? 6.704 -4.184 7.211 1.00 87.88 87 PRO A C 1
ATOM 703 O O . PRO A 1 87 ? 6.932 -4.362 6.021 1.00 87.88 87 PRO A O 1
ATOM 706 N N . ILE A 1 88 ? 5.475 -4.321 7.724 1.00 85.62 88 ILE A N 1
ATOM 707 C CA . ILE A 1 88 ? 4.295 -4.678 6.920 1.00 85.62 88 ILE A CA 1
ATOM 708 C C . ILE A 1 88 ? 3.969 -3.554 5.929 1.00 85.62 88 ILE A C 1
ATOM 710 O O . ILE A 1 88 ? 3.613 -3.821 4.785 1.00 85.62 88 ILE A O 1
ATOM 714 N N . LEU A 1 89 ? 4.138 -2.295 6.343 1.00 88.31 89 LEU A N 1
ATOM 715 C CA . LEU A 1 89 ? 3.900 -1.130 5.485 1.00 88.31 89 LEU A CA 1
ATOM 716 C C . LEU A 1 89 ? 5.024 -0.894 4.467 1.00 88.31 89 LEU A C 1
ATOM 718 O O . LEU A 1 89 ? 4.816 -0.178 3.491 1.00 88.31 89 LEU A O 1
ATOM 722 N N . ARG A 1 90 ? 6.199 -1.488 4.692 1.00 88.00 90 ARG A N 1
ATOM 723 C CA . ARG A 1 90 ? 7.391 -1.387 3.834 1.00 88.00 90 ARG A CA 1
ATOM 724 C C . ARG A 1 90 ? 7.702 -2.709 3.132 1.00 88.00 90 ARG A C 1
ATOM 726 O O . ARG A 1 90 ? 8.863 -3.011 2.859 1.00 88.00 90 ARG A O 1
ATOM 733 N N . PHE A 1 91 ? 6.680 -3.536 2.914 1.00 90.12 91 PHE A N 1
ATOM 734 C CA . PHE A 1 91 ? 6.869 -4.834 2.286 1.00 90.12 91 PHE A CA 1
ATOM 735 C C . PHE A 1 91 ? 7.361 -4.645 0.844 1.00 90.12 91 PHE A C 1
ATOM 737 O O . PHE A 1 91 ? 6.671 -3.984 0.071 1.00 90.12 91 PHE A O 1
ATOM 744 N N . PRO A 1 92 ? 8.509 -5.228 0.457 1.00 91.62 92 PRO A N 1
ATOM 745 C CA . PRO A 1 92 ? 9.101 -4.963 -0.845 1.00 91.62 92 PRO A CA 1
ATOM 746 C C . PRO A 1 92 ? 8.164 -5.395 -1.972 1.00 91.62 92 PRO A C 1
ATOM 748 O O . PRO A 1 92 ? 7.665 -6.525 -1.984 1.00 91.62 92 PRO A O 1
ATOM 751 N N . ILE A 1 93 ? 7.961 -4.516 -2.953 1.00 91.81 93 ILE A N 1
ATOM 752 C CA . ILE A 1 93 ? 7.263 -4.891 -4.179 1.00 91.81 93 ILE A CA 1
ATOM 753 C C . ILE A 1 93 ? 8.146 -5.842 -4.983 1.00 91.81 93 ILE A C 1
ATOM 755 O O . ILE A 1 93 ? 9.230 -5.488 -5.447 1.00 91.81 93 ILE A O 1
ATOM 759 N N . ILE A 1 94 ? 7.638 -7.055 -5.169 1.00 89.25 94 ILE A N 1
ATOM 760 C CA . ILE A 1 94 ? 8.282 -8.124 -5.922 1.00 89.25 94 ILE A CA 1
ATOM 761 C C . ILE A 1 94 ? 7.393 -8.540 -7.086 1.00 89.25 94 ILE A C 1
ATOM 763 O O . ILE A 1 94 ? 6.168 -8.571 -6.966 1.00 89.25 94 ILE A O 1
ATOM 767 N N . ILE A 1 95 ? 8.016 -8.892 -8.208 1.00 87.56 95 ILE A N 1
ATOM 768 C CA . ILE A 1 95 ? 7.326 -9.568 -9.303 1.00 87.56 95 ILE A CA 1
ATOM 769 C C . ILE A 1 95 ? 7.333 -11.063 -8.966 1.00 87.56 95 ILE A C 1
ATOM 771 O O . ILE A 1 95 ? 8.415 -11.639 -8.816 1.00 87.56 95 ILE A O 1
ATOM 775 N N . PRO A 1 96 ? 6.162 -11.707 -8.813 1.00 82.94 96 PRO A N 1
ATOM 776 C CA . PRO A 1 96 ? 6.109 -13.112 -8.425 1.00 82.94 96 PRO A CA 1
ATOM 777 C C . PRO A 1 96 ? 6.853 -14.030 -9.402 1.00 82.94 96 PRO A C 1
ATOM 779 O O . PRO A 1 96 ? 7.550 -14.939 -8.958 1.00 82.94 96 PRO A O 1
ATOM 782 N N . ASP A 1 97 ? 6.770 -13.759 -10.707 1.00 80.00 97 ASP A N 1
ATOM 783 C CA . ASP A 1 97 ? 7.440 -14.547 -11.751 1.00 80.00 97 A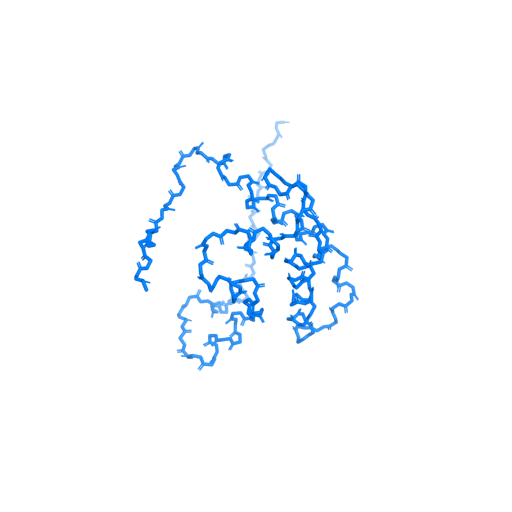SP A CA 1
ATOM 784 C C . ASP A 1 97 ? 8.961 -14.599 -11.546 1.00 80.00 97 ASP A C 1
ATOM 786 O O . ASP A 1 97 ? 9.567 -15.673 -11.612 1.00 80.00 97 ASP A O 1
ATOM 790 N N . ASP A 1 98 ? 9.567 -13.458 -11.202 1.00 81.12 98 ASP A N 1
ATOM 791 C CA . ASP A 1 98 ? 10.998 -13.361 -10.917 1.00 81.12 98 ASP A CA 1
ATOM 792 C C . ASP A 1 98 ? 11.357 -14.179 -9.669 1.00 81.12 98 ASP A C 1
ATOM 794 O O . ASP A 1 98 ? 12.318 -14.949 -9.685 1.00 81.12 98 ASP A O 1
ATOM 798 N N . LEU A 1 99 ? 10.550 -14.092 -8.604 1.00 80.75 99 LEU A N 1
ATOM 799 C CA . LEU A 1 99 ? 10.775 -14.857 -7.375 1.00 80.75 99 LEU A CA 1
ATOM 800 C C . LEU A 1 99 ? 10.680 -16.372 -7.619 1.00 80.75 99 LEU A C 1
ATOM 802 O O . LEU A 1 99 ? 11.549 -17.134 -7.187 1.00 80.75 99 LEU A O 1
ATOM 806 N N . PHE A 1 100 ? 9.636 -16.828 -8.310 1.00 79.38 100 PHE A N 1
ATOM 807 C CA . PHE A 1 100 ? 9.410 -18.255 -8.545 1.00 79.38 100 PHE A CA 1
ATOM 808 C C . PHE A 1 100 ? 10.438 -18.861 -9.501 1.00 79.38 100 PHE A C 1
ATOM 810 O O . PHE A 1 100 ? 10.844 -20.011 -9.305 1.00 79.38 100 PHE A O 1
ATOM 817 N N . SER A 1 101 ? 10.930 -18.082 -10.471 1.00 73.31 101 SER A N 1
ATOM 818 C CA . SER A 1 101 ? 12.023 -18.506 -11.352 1.00 73.31 101 SER A CA 1
ATOM 819 C C . SER A 1 101 ? 13.292 -18.866 -10.565 1.00 73.31 101 SER A C 1
ATOM 821 O O . SER A 1 101 ? 13.930 -19.885 -10.841 1.00 73.31 101 SER A O 1
ATOM 823 N N . VAL A 1 102 ? 13.607 -18.093 -9.520 1.00 74.06 102 VAL A N 1
ATOM 824 C CA . VAL A 1 102 ? 14.761 -18.316 -8.637 1.00 74.06 102 VAL A CA 1
ATOM 825 C C . VAL A 1 102 ? 14.533 -19.513 -7.721 1.00 74.06 102 VAL A C 1
ATOM 827 O O . VAL A 1 102 ? 15.427 -20.342 -7.548 1.00 74.06 102 VAL A O 1
ATOM 830 N N . LEU A 1 103 ? 13.330 -19.636 -7.155 1.00 72.31 103 LEU A N 1
ATOM 831 C CA . LEU A 1 103 ? 12.998 -20.717 -6.225 1.00 72.31 103 LEU A CA 1
ATOM 832 C C . LEU A 1 103 ? 12.861 -22.085 -6.907 1.00 72.31 103 LEU A C 1
ATOM 834 O O . LEU A 1 103 ? 12.722 -23.086 -6.204 1.00 72.31 103 LEU A O 1
ATOM 838 N N . LYS A 1 104 ? 12.874 -22.144 -8.251 1.00 63.81 104 LYS A N 1
ATOM 839 C CA . LYS A 1 104 ? 12.600 -23.357 -9.046 1.00 63.81 104 LYS A CA 1
ATOM 840 C C . LYS A 1 104 ? 11.351 -24.099 -8.549 1.00 63.81 104 LYS A C 1
ATOM 842 O O . LYS A 1 104 ? 11.270 -25.323 -8.615 1.00 63.81 104 LYS A O 1
ATOM 847 N N . SER A 1 105 ? 10.395 -23.352 -8.001 1.00 59.19 105 SER A N 1
ATOM 848 C CA . SER A 1 105 ? 9.178 -23.873 -7.394 1.00 59.19 105 SER A CA 1
ATOM 849 C C . SER A 1 105 ? 7.996 -23.088 -7.939 1.00 59.19 105 SER A C 1
ATOM 851 O O . SER A 1 105 ? 8.078 -21.876 -8.120 1.00 59.19 105 SER A O 1
ATOM 853 N N . GLY A 1 106 ? 6.916 -23.802 -8.252 1.00 53.72 106 GLY A N 1
ATOM 854 C CA . GLY A 1 106 ? 5.741 -23.225 -8.897 1.00 53.72 106 GLY A CA 1
ATOM 855 C C . GLY A 1 106 ? 5.291 -24.049 -10.096 1.00 53.72 106 GLY A C 1
ATOM 856 O O . GLY A 1 106 ? 5.417 -23.615 -11.233 1.00 53.72 106 GLY A O 1
ATOM 857 N N . ASN A 1 107 ? 4.684 -25.212 -9.850 1.00 49.94 107 ASN A N 1
ATOM 858 C CA . ASN A 1 107 ? 4.013 -25.986 -10.906 1.00 49.94 107 ASN A CA 1
ATOM 859 C C . ASN A 1 107 ? 2.721 -25.313 -11.427 1.00 49.94 107 ASN A C 1
ATOM 861 O O . ASN A 1 107 ? 2.070 -25.864 -12.308 1.00 49.94 107 ASN A O 1
ATOM 865 N N . TYR A 1 108 ? 2.334 -24.148 -10.883 1.00 53.44 108 TYR A N 1
ATOM 866 C CA . TYR A 1 108 ? 1.025 -23.527 -11.133 1.00 53.44 108 TYR A CA 1
ATOM 867 C C . TYR A 1 108 ? 1.036 -22.003 -11.337 1.00 53.44 108 TYR A C 1
ATOM 869 O O . TYR A 1 108 ? -0.035 -21.425 -11.484 1.00 53.44 108 TYR A O 1
ATOM 877 N N . LEU A 1 109 ? 2.200 -21.340 -11.349 1.00 50.56 109 LEU A N 1
ATOM 878 C CA . LEU A 1 109 ? 2.269 -19.871 -11.480 1.00 50.56 109 LEU A CA 1
ATOM 879 C C . LEU A 1 109 ? 2.831 -19.375 -12.818 1.00 50.56 109 LEU A C 1
ATOM 881 O O . LEU A 1 109 ? 2.497 -18.275 -13.230 1.00 50.56 109 LEU A O 1
ATOM 885 N N . CYS A 1 110 ? 3.515 -20.237 -13.570 1.00 44.16 110 CYS A N 1
ATOM 886 C CA . CYS A 1 110 ? 3.823 -20.022 -14.982 1.00 44.16 110 CYS A CA 1
ATOM 887 C C . CYS A 1 110 ? 3.485 -21.287 -15.776 1.00 44.16 110 CYS A C 1
ATOM 889 O O . CYS A 1 110 ? 4.371 -21.964 -16.296 1.00 44.16 110 CYS A O 1
ATOM 891 N N . THR A 1 111 ? 2.204 -21.634 -15.922 1.00 40.03 111 THR A N 1
ATOM 892 C CA . THR A 1 111 ? 1.864 -22.327 -17.166 1.00 40.03 111 THR A CA 1
ATOM 893 C C . THR A 1 111 ? 2.058 -21.291 -18.257 1.00 40.03 111 THR A C 1
ATOM 895 O O . THR A 1 111 ? 1.298 -20.324 -18.319 1.00 40.03 111 THR A O 1
ATOM 898 N N . HIS A 1 112 ? 3.064 -21.483 -19.117 1.00 39.88 112 HIS A N 1
ATOM 899 C CA . HIS A 1 112 ? 2.962 -21.034 -20.500 1.00 39.88 112 HIS A CA 1
ATOM 900 C C . HIS A 1 112 ? 1.496 -21.204 -20.892 1.00 39.88 112 HIS A C 1
ATOM 902 O O . HIS A 1 112 ? 1.010 -22.330 -20.852 1.00 39.88 112 HIS A O 1
ATOM 908 N N . TYR A 1 113 ? 0.769 -20.135 -21.208 1.00 38.88 113 TYR A N 1
ATOM 909 C CA . TYR A 1 113 ? -0.401 -20.318 -22.047 1.00 38.88 113 TYR A CA 1
ATOM 910 C C . TYR A 1 113 ? 0.198 -20.804 -23.367 1.00 38.88 113 TYR A C 1
ATOM 912 O O . TYR A 1 113 ? 0.815 -19.989 -24.062 1.00 38.88 113 TYR A O 1
ATOM 920 N N . PRO A 1 114 ? 0.136 -22.110 -23.723 1.00 40.56 114 PRO A N 1
ATOM 921 C CA . PRO A 1 114 ? 0.407 -22.444 -25.102 1.00 40.56 114 PRO A CA 1
ATOM 922 C C . PRO A 1 114 ? -0.585 -21.602 -25.887 1.00 40.56 114 PRO A C 1
ATOM 924 O O . PRO A 1 114 ? -1.751 -21.513 -25.500 1.00 40.56 114 PRO A O 1
ATOM 927 N N . ASN A 1 115 ? -0.090 -20.938 -26.921 1.00 41.28 115 ASN A N 1
ATOM 928 C CA . ASN A 1 115 ? -0.848 -20.135 -27.862 1.00 41.28 115 ASN A CA 1
ATOM 929 C C . ASN A 1 115 ? -1.925 -21.017 -28.525 1.00 41.28 115 ASN A C 1
ATOM 931 O O . ASN A 1 115 ? -1.796 -21.463 -29.662 1.00 41.28 115 ASN A O 1
ATOM 935 N N . ARG A 1 116 ? -2.965 -21.380 -27.774 1.00 39.84 116 ARG A N 1
ATOM 936 C CA . ARG A 1 116 ? -4.170 -22.001 -28.278 1.00 39.84 116 ARG A CA 1
ATOM 937 C C . ARG A 1 116 ? -5.005 -20.818 -28.694 1.00 39.84 116 ARG A C 1
ATOM 939 O O . ARG A 1 116 ? -5.510 -20.091 -27.845 1.00 39.84 116 ARG A O 1
ATOM 946 N N . ARG A 1 117 ? -5.093 -20.624 -30.011 1.00 36.41 117 ARG A N 1
ATOM 947 C CA . ARG A 1 117 ? -6.158 -19.849 -30.649 1.00 36.41 117 ARG A CA 1
ATOM 948 C C . ARG A 1 117 ? -7.414 -19.988 -29.793 1.00 36.41 117 ARG A C 1
ATOM 950 O O . ARG A 1 117 ? -7.874 -21.117 -29.608 1.00 36.41 117 ARG A O 1
ATOM 957 N N . CYS A 1 118 ? -7.918 -18.876 -29.255 1.00 37.09 118 CYS A N 1
ATOM 958 C CA . CYS A 1 118 ? -9.247 -18.847 -28.665 1.00 37.09 118 CYS A CA 1
ATOM 959 C C . CYS A 1 118 ? -10.182 -19.536 -29.664 1.00 37.09 118 CYS A C 1
ATOM 961 O O . CYS A 1 118 ? -10.272 -19.062 -30.803 1.00 37.09 118 CYS A O 1
ATOM 963 N N . PRO A 1 119 ? -10.827 -20.663 -29.318 1.00 36.59 119 PRO A N 1
ATOM 964 C CA . PRO A 1 119 ? -11.928 -21.122 -30.129 1.00 36.59 119 PRO A CA 1
ATOM 965 C C . PRO A 1 119 ? -12.954 -20.004 -30.028 1.00 36.59 119 PRO A C 1
ATOM 967 O O . PRO A 1 119 ? -13.428 -19.680 -28.941 1.00 36.59 119 PRO A O 1
ATOM 970 N N . VAL A 1 120 ? -13.187 -19.342 -31.157 1.00 42.31 120 VAL A N 1
ATOM 971 C CA . VAL A 1 120 ? -14.294 -18.417 -31.359 1.00 42.31 120 VAL A CA 1
ATOM 972 C C . VAL A 1 120 ? -15.522 -19.139 -30.820 1.00 42.31 120 VAL A C 1
ATOM 974 O O . VAL A 1 120 ? -15.991 -20.112 -31.411 1.00 42.31 120 VAL A O 1
ATOM 977 N N . LEU A 1 121 ? -15.971 -18.743 -29.630 1.00 37.34 121 LEU A N 1
ATOM 978 C CA . LEU A 1 121 ? -17.276 -19.128 -29.141 1.00 37.34 121 LEU A CA 1
ATOM 979 C C . LEU A 1 121 ? -18.233 -18.547 -30.172 1.00 37.34 121 LEU A C 1
ATOM 981 O O . LEU A 1 121 ? -18.382 -17.330 -30.273 1.00 37.34 121 LEU A O 1
ATOM 985 N N . ASN A 1 122 ? -18.824 -19.430 -30.975 1.00 33.94 122 ASN A N 1
ATOM 986 C CA . ASN A 1 122 ? -20.062 -19.165 -31.685 1.00 33.94 122 ASN A CA 1
ATOM 987 C C . ASN A 1 122 ? -21.117 -18.842 -30.614 1.00 33.94 122 ASN A C 1
ATOM 989 O O . ASN A 1 122 ? -21.909 -19.693 -30.218 1.00 33.94 122 ASN A O 1
ATOM 993 N N . CYS A 1 123 ? -21.093 -17.612 -30.101 1.00 30.98 123 CYS A N 1
ATOM 994 C CA . CYS A 1 123 ? -22.238 -17.008 -29.454 1.00 30.98 123 CYS A CA 1
ATOM 995 C C . CYS A 1 123 ? -23.246 -16.745 -30.568 1.00 30.98 123 CYS A C 1
ATOM 997 O O . CYS A 1 123 ? -23.246 -15.693 -31.204 1.00 30.98 123 CYS A O 1
ATOM 999 N N . GLY A 1 124 ? -24.066 -17.763 -30.829 1.00 30.17 124 GLY A N 1
ATOM 1000 C CA . GLY A 1 124 ? -25.337 -17.581 -31.498 1.00 30.17 124 GLY A CA 1
ATOM 1001 C C . GLY A 1 124 ? -26.120 -16.502 -30.761 1.00 30.17 124 GLY A C 1
ATOM 1002 O O . GLY A 1 124 ? -26.279 -16.551 -29.541 1.00 30.17 124 GLY A O 1
ATOM 1003 N N . PHE A 1 125 ? -26.544 -15.513 -31.537 1.00 32.78 125 PHE A N 1
ATOM 1004 C CA . PHE A 1 125 ? -27.555 -14.530 -31.194 1.00 32.78 125 PHE A CA 1
ATOM 1005 C C . PHE A 1 125 ? -28.687 -15.162 -30.374 1.00 32.78 125 PHE A C 1
ATOM 1007 O O . PHE A 1 125 ? -29.354 -16.087 -30.831 1.00 32.78 125 PHE A O 1
ATOM 1014 N N . PHE A 1 126 ? -28.936 -14.609 -29.192 1.00 33.03 126 PHE A N 1
ATOM 1015 C CA . PHE A 1 126 ? -30.230 -14.690 -28.527 1.00 33.03 126 PHE A CA 1
ATOM 1016 C C . PHE A 1 126 ? -30.639 -13.269 -28.163 1.00 33.03 126 PHE A C 1
ATOM 1018 O O . PHE A 1 126 ? -30.441 -12.822 -27.040 1.00 33.03 126 PHE A O 1
ATOM 1025 N N . LEU A 1 127 ? -31.173 -12.550 -29.146 1.00 33.09 127 LEU A N 1
ATOM 1026 C CA . LEU A 1 127 ? -32.214 -11.559 -28.922 1.00 33.09 127 LEU A CA 1
ATOM 1027 C C . LEU A 1 127 ? -33.222 -11.727 -30.062 1.00 33.09 127 LEU A C 1
ATOM 1029 O O . LEU A 1 127 ? -32.850 -11.726 -31.234 1.00 33.09 127 LEU A O 1
ATOM 1033 N N . SER A 1 128 ? -34.445 -11.997 -29.616 1.00 36.09 128 SER A N 1
ATOM 1034 C CA . SER A 1 128 ? -35.733 -12.086 -30.310 1.00 36.09 128 SER A CA 1
ATOM 1035 C C . SER A 1 128 ? -35.935 -11.110 -31.459 1.00 36.09 128 SER A C 1
ATOM 1037 O O . SER A 1 128 ? -35.568 -9.930 -31.257 1.00 36.09 128 SER A O 1
#

pLDDT: mean 77.52, std 19.66, range [30.17, 95.38]